Protein AF-A0A841Z9A3-F1 (afdb_monomer)

Secondary structure (DSSP, 8-state):
-HHHHHHHHHHHHHHHHHHHHHHHHHHHHHTGGGTT-GGGGTTTS-S----

pLDDT: mean 72.43, std 19.59, range [44.47, 96.12]

Mean predicted aligned error: 12.9 Å

Solvent-accessible surface area (backbone atoms only — not comparable to full-atom values): 3164 Å² total; per-residue (Å²): 119,67,70,63,55,51,52,53,50,54,52,46,50,53,54,51,48,52,51,51,52,48,52,52,50,48,54,45,52,70,53,44,103,41,57,86,46,98,46,66,77,54,70,73,68,68,85,73,73,94,125

Sequence (51 aa):
MVSLLVNIVIGGLIFGYTIYALVRHIQKSKQGKCGGCDLEKSCDSDKSAPF

Foldseek 3Di:
DVVVVVVVVVVCVVVVVVVVVVVVVVVLCVVDPPSPDPCPVPVVVPVDDDD

Radi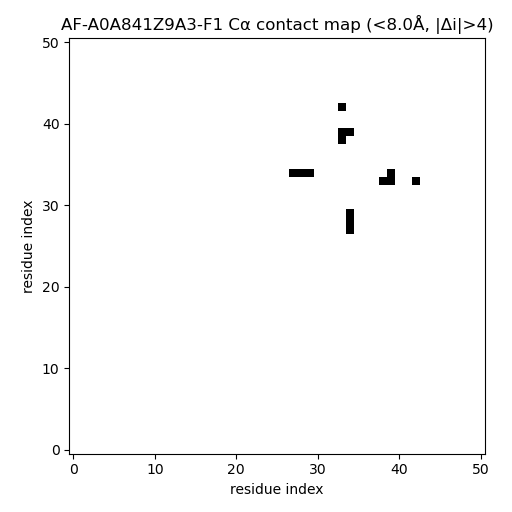us of gyration: 20.44 Å; Cα contacts (8 Å, |Δi|>4): 7; chains: 1; bounding box: 42×9×59 Å

Structure (mmCIF, N/CA/C/O backbone):
data_AF-A0A841Z9A3-F1
#
_entry.id   AF-A0A841Z9A3-F1
#
loop_
_atom_site.group_PDB
_atom_site.id
_atom_site.type_symbol
_atom_site.label_atom_id
_atom_site.label_alt_id
_atom_site.label_comp_id
_atom_site.label_asym_id
_atom_site.label_entity_id
_atom_site.label_seq_id
_atom_site.pdbx_PDB_ins_code
_atom_site.Cartn_x
_atom_site.Cartn_y
_atom_site.Cartn_z
_atom_site.occupancy
_atom_site.B_iso_or_equiv
_atom_site.auth_seq_id
_atom_site.auth_comp_id
_atom_site.auth_asym_id
_atom_site.auth_atom_id
_atom_site.pdbx_PDB_model_num
ATOM 1 N N . MET A 1 1 ? 13.849 -2.018 -20.286 1.00 72.31 1 MET A N 1
ATOM 2 C CA . MET A 1 1 ? 13.013 -0.906 -19.775 1.00 72.31 1 MET A CA 1
ATOM 3 C C . MET A 1 1 ? 11.797 -1.411 -18.996 1.00 72.31 1 MET A C 1
ATOM 5 O O . MET A 1 1 ? 11.629 -1.031 -17.848 1.00 72.31 1 MET A O 1
ATOM 9 N N . VAL A 1 2 ? 10.990 -2.314 -19.568 1.00 84.81 2 VAL A N 1
ATOM 10 C CA . VAL A 1 2 ? 9.725 -2.794 -18.969 1.00 84.81 2 VAL A CA 1
ATOM 11 C C . VAL A 1 2 ? 9.910 -3.515 -17.622 1.00 84.81 2 VAL A C 1
ATOM 13 O O . VAL A 1 2 ? 9.139 -3.284 -16.698 1.00 84.81 2 VAL A O 1
ATOM 16 N N . SER A 1 3 ? 10.967 -4.316 -17.453 1.00 87.44 3 SER A N 1
ATOM 17 C CA . SER A 1 3 ? 11.184 -5.115 -16.235 1.00 87.44 3 SER A CA 1
ATOM 18 C C . SER A 1 3 ? 11.357 -4.288 -14.953 1.00 87.44 3 SER A C 1
ATOM 20 O O . SER A 1 3 ? 11.009 -4.754 -13.872 1.00 87.44 3 SER A O 1
ATOM 22 N N . LEU A 1 4 ? 11.879 -3.060 -15.052 1.00 89.12 4 LEU A N 1
ATOM 23 C CA . LEU A 1 4 ? 12.083 -2.187 -13.891 1.00 89.12 4 LEU A CA 1
ATOM 24 C C . LEU A 1 4 ? 10.752 -1.589 -13.414 1.00 89.12 4 LEU A C 1
ATOM 26 O O . LEU A 1 4 ? 10.477 -1.564 -12.219 1.00 89.12 4 LEU A O 1
ATOM 30 N N . LEU A 1 5 ? 9.886 -1.214 -14.359 1.00 91.19 5 LEU A N 1
ATOM 31 C CA . LEU A 1 5 ? 8.525 -0.760 -14.071 1.00 91.19 5 LEU A CA 1
ATOM 32 C C . LEU A 1 5 ? 7.688 -1.880 -13.441 1.00 91.19 5 LEU A C 1
ATOM 34 O O . LEU A 1 5 ? 7.006 -1.645 -12.450 1.00 91.19 5 LEU A O 1
ATOM 38 N N . VAL A 1 6 ? 7.791 -3.110 -13.957 1.00 94.50 6 VAL A N 1
ATOM 39 C CA . VAL A 1 6 ? 7.054 -4.271 -13.428 1.00 94.50 6 VAL A CA 1
ATOM 40 C C . VAL A 1 6 ? 7.434 -4.569 -11.975 1.00 94.50 6 VAL A C 1
ATOM 42 O O . VAL A 1 6 ? 6.549 -4.752 -11.144 1.00 94.50 6 VAL A O 1
ATOM 45 N N . ASN A 1 7 ? 8.728 -4.554 -11.638 1.00 92.81 7 ASN A N 1
ATOM 46 C CA . ASN A 1 7 ? 9.177 -4.790 -10.262 1.00 92.81 7 ASN A CA 1
ATOM 47 C C . ASN A 1 7 ? 8.694 -3.704 -9.289 1.00 92.81 7 ASN A C 1
ATOM 49 O O . ASN A 1 7 ? 8.240 -4.026 -8.192 1.00 92.81 7 ASN A O 1
ATOM 53 N N . ILE A 1 8 ? 8.744 -2.429 -9.692 1.00 93.81 8 ILE A N 1
ATOM 54 C CA . ILE A 1 8 ? 8.264 -1.314 -8.859 1.00 93.81 8 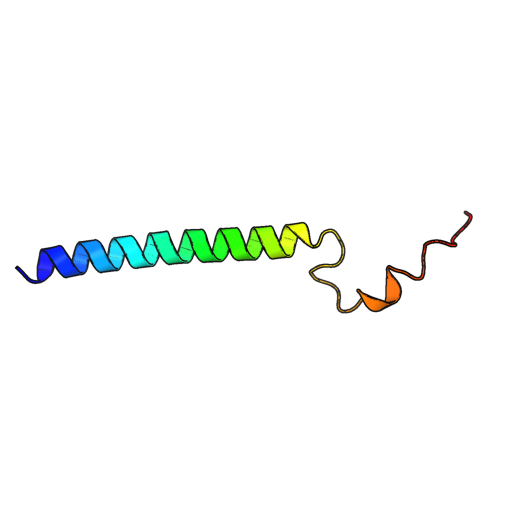ILE A CA 1
ATOM 55 C C . ILE A 1 8 ? 6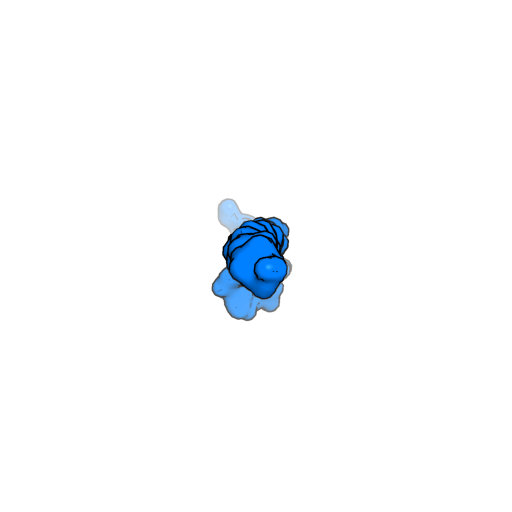.748 -1.407 -8.646 1.00 93.81 8 ILE A C 1
ATOM 57 O O . ILE A 1 8 ? 6.275 -1.229 -7.525 1.00 93.81 8 ILE A O 1
ATOM 61 N N . VAL A 1 9 ? 5.987 -1.734 -9.693 1.00 95.62 9 VAL A N 1
ATOM 62 C CA . VAL A 1 9 ? 4.528 -1.892 -9.608 1.00 95.62 9 VAL A CA 1
ATOM 63 C C . VAL A 1 9 ? 4.152 -3.062 -8.701 1.00 95.62 9 VAL A C 1
ATOM 65 O O . VAL A 1 9 ? 3.293 -2.903 -7.838 1.00 95.62 9 VAL A O 1
ATOM 68 N N . ILE A 1 10 ? 4.815 -4.213 -8.839 1.00 95.44 10 ILE A N 1
ATOM 69 C CA . ILE A 1 10 ? 4.567 -5.384 -7.985 1.00 95.44 10 ILE A CA 1
ATOM 70 C C . ILE A 1 10 ? 4.909 -5.072 -6.523 1.00 95.44 10 ILE A C 1
ATOM 72 O O . ILE A 1 10 ? 4.098 -5.341 -5.637 1.00 95.44 10 ILE A O 1
ATOM 76 N N . GLY A 1 11 ? 6.064 -4.453 -6.261 1.00 95.25 11 GLY A N 1
ATOM 77 C CA . GLY A 1 11 ? 6.457 -4.059 -4.907 1.00 95.25 11 GLY A CA 1
ATOM 78 C C . GLY A 1 11 ? 5.476 -3.066 -4.276 1.00 95.25 11 GLY A C 1
ATOM 79 O O . GLY A 1 11 ? 5.060 -3.247 -3.130 1.00 95.25 11 GLY A O 1
ATOM 80 N N . GLY A 1 12 ? 5.050 -2.059 -5.044 1.00 95.94 12 GLY A N 1
ATOM 81 C CA . GLY A 1 12 ? 4.074 -1.060 -4.613 1.00 95.94 12 GLY A CA 1
ATOM 82 C C . GLY A 1 12 ? 2.677 -1.634 -4.379 1.00 95.94 12 GLY A C 1
ATOM 83 O O . GLY A 1 12 ? 2.017 -1.238 -3.423 1.00 95.94 12 GLY A O 1
ATOM 84 N N . LEU A 1 13 ? 2.236 -2.600 -5.191 1.00 96.06 13 LEU A N 1
ATOM 85 C CA . LEU A 1 13 ? 0.952 -3.282 -5.004 1.00 96.06 13 LEU A CA 1
ATOM 86 C C . LEU A 1 13 ? 0.930 -4.108 -3.718 1.00 96.06 13 LEU A C 1
ATOM 88 O O . LEU A 1 13 ? -0.047 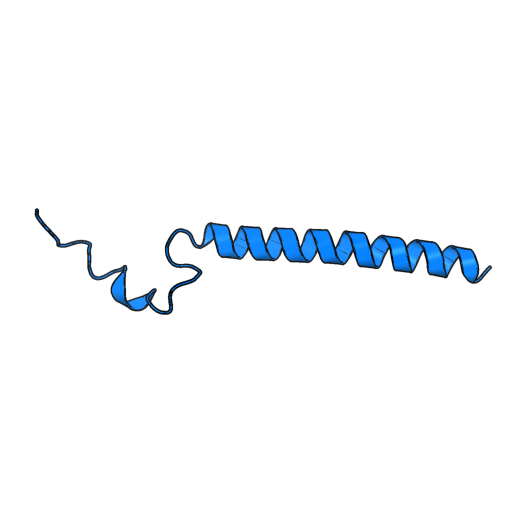-4.039 -2.977 1.00 96.06 13 LEU A O 1
ATOM 92 N N . ILE A 1 14 ? 2.004 -4.844 -3.423 1.00 95.88 14 ILE A N 1
ATOM 93 C CA . ILE A 1 14 ? 2.100 -5.640 -2.194 1.00 95.88 14 ILE A CA 1
ATOM 94 C C . ILE A 1 14 ? 2.090 -4.717 -0.972 1.00 95.88 14 ILE A C 1
ATOM 96 O O . ILE A 1 14 ? 1.246 -4.880 -0.094 1.00 95.88 14 ILE A O 1
ATOM 100 N N . PHE A 1 15 ? 2.983 -3.721 -0.925 1.00 95.44 15 PHE A N 1
ATOM 101 C CA . PHE A 1 15 ? 3.055 -2.783 0.202 1.00 95.44 15 PHE A CA 1
ATOM 102 C C . PHE A 1 15 ? 1.792 -1.926 0.340 1.00 95.44 15 PHE A C 1
ATOM 104 O O . PHE A 1 15 ? 1.290 -1.727 1.443 1.00 95.44 15 PHE A O 1
ATOM 111 N N . GLY A 1 16 ? 1.246 -1.436 -0.771 1.00 96.12 16 GLY A N 1
ATOM 112 C CA . GLY A 1 16 ? 0.017 -0.652 -0.774 1.00 96.12 16 GLY A CA 1
ATOM 113 C C . GLY A 1 16 ? -1.171 -1.459 -0.259 1.00 96.12 1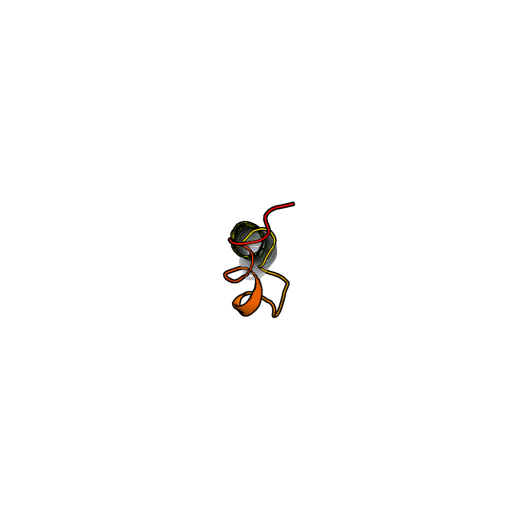6 GLY A C 1
ATOM 114 O O . GLY A 1 16 ? -1.931 -0.970 0.576 1.00 96.12 16 GLY A O 1
ATOM 115 N N . TYR A 1 17 ? -1.302 -2.715 -0.697 1.00 94.75 17 TYR A N 1
ATOM 116 C CA . TYR A 1 17 ? -2.385 -3.588 -0.258 1.00 94.75 17 TYR A CA 1
ATOM 117 C C . TYR A 1 17 ? -2.254 -3.983 1.213 1.00 94.75 17 TYR A C 1
ATOM 119 O O . TYR A 1 17 ? -3.248 -3.950 1.938 1.00 94.75 17 TYR A O 1
ATOM 127 N N . THR A 1 18 ? -1.048 -4.310 1.685 1.00 94.88 18 THR A N 1
ATOM 128 C CA . THR A 1 18 ? -0.840 -4.655 3.098 1.00 94.88 18 THR A CA 1
ATOM 129 C C . THR A 1 18 ? -1.116 -3.464 4.008 1.00 94.88 18 THR A C 1
ATOM 131 O O . THR A 1 18 ? -1.838 -3.631 4.988 1.00 94.88 18 THR A O 1
ATOM 134 N N . ILE A 1 19 ? -0.645 -2.257 3.667 1.00 95.38 19 ILE A N 1
ATOM 135 C CA . ILE A 1 19 ? -0.947 -1.031 4.425 1.00 95.38 19 ILE A CA 1
ATOM 136 C C . ILE A 1 19 ? -2.453 -0.750 4.412 1.00 95.38 19 ILE A C 1
ATOM 138 O O . ILE A 1 19 ? -3.034 -0.498 5.467 1.00 95.38 19 ILE A O 1
ATOM 142 N N . TYR A 1 20 ? -3.106 -0.835 3.251 1.00 93.44 20 TYR A N 1
ATOM 143 C CA . TYR A 1 20 ? -4.550 -0.630 3.136 1.00 93.44 20 TYR A CA 1
ATOM 144 C C . TYR A 1 20 ? -5.342 -1.630 3.990 1.00 93.44 20 TYR A C 1
ATOM 146 O O . TYR A 1 20 ? -6.243 -1.237 4.735 1.00 93.44 20 TYR A O 1
ATOM 154 N N . ALA A 1 21 ? -4.984 -2.913 3.931 1.00 91.44 21 ALA A N 1
ATOM 155 C CA . ALA A 1 21 ? -5.609 -3.960 4.727 1.00 91.44 21 ALA A CA 1
ATOM 156 C C . ALA A 1 21 ? -5.383 -3.739 6.229 1.00 91.44 21 ALA A C 1
ATOM 158 O O . ALA A 1 21 ? -6.324 -3.886 7.008 1.00 91.44 21 ALA A O 1
ATOM 159 N N . LEU A 1 22 ? -4.175 -3.329 6.633 1.00 89.56 22 LEU A N 1
ATOM 160 C CA . LEU A 1 22 ? -3.846 -3.037 8.027 1.00 89.56 22 LEU A CA 1
ATOM 161 C C . LEU A 1 22 ? -4.637 -1.829 8.540 1.00 89.56 22 LEU A C 1
ATOM 163 O O . LEU A 1 22 ? -5.248 -1.914 9.598 1.00 89.56 22 LEU A O 1
ATOM 167 N N . VAL A 1 23 ? -4.692 -0.730 7.781 1.00 87.81 23 VAL A N 1
ATOM 168 C CA . VAL A 1 23 ? -5.466 0.473 8.137 1.00 87.81 23 VAL A CA 1
ATOM 169 C C . VAL A 1 23 ? -6.953 0.153 8.210 1.00 87.81 23 VAL A C 1
ATOM 171 O O . VAL A 1 23 ? -7.610 0.556 9.166 1.00 87.81 23 VAL A O 1
ATOM 174 N N . ARG A 1 24 ? -7.485 -0.632 7.268 1.00 84.56 24 ARG A N 1
ATOM 175 C CA . ARG A 1 24 ? -8.881 -1.081 7.292 1.00 84.56 24 ARG A CA 1
ATOM 176 C C . ARG A 1 24 ? -9.171 -1.974 8.496 1.00 84.56 24 ARG A C 1
ATOM 178 O O . ARG A 1 24 ? -10.202 -1.799 9.144 1.00 84.56 24 ARG A O 1
ATOM 185 N N .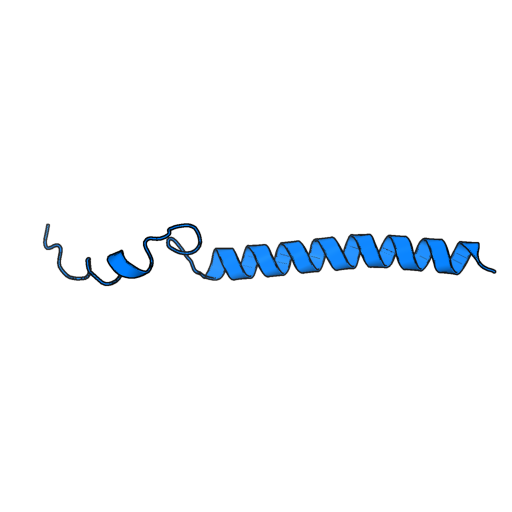 HIS A 1 25 ? -8.271 -2.898 8.826 1.00 78.88 25 HIS A N 1
ATOM 186 C CA . HIS A 1 25 ? -8.396 -3.738 10.016 1.00 78.88 25 HIS A CA 1
ATOM 187 C C . HIS A 1 25 ? -8.282 -2.934 11.304 1.00 78.88 25 HIS A C 1
ATOM 189 O O . HIS A 1 25 ? -9.048 -3.177 12.229 1.00 78.88 25 HIS A O 1
ATOM 195 N N . ILE A 1 26 ? -7.384 -1.953 11.362 1.00 78.31 26 ILE A N 1
ATOM 196 C CA . ILE A 1 26 ? -7.244 -1.053 12.503 1.00 78.31 26 ILE A CA 1
ATOM 197 C C . ILE A 1 26 ? -8.483 -0.168 12.624 1.00 78.31 26 ILE A C 1
ATOM 199 O O . ILE A 1 26 ? -8.970 0.014 13.728 1.00 78.31 26 ILE A O 1
ATOM 203 N N . GLN A 1 27 ? -9.040 0.349 11.532 1.00 69.88 27 GLN A N 1
ATOM 204 C CA . GLN A 1 27 ? -10.265 1.149 11.557 1.00 69.88 27 GLN A CA 1
ATOM 205 C C . GLN A 1 27 ? -11.463 0.313 12.022 1.00 69.88 27 GLN A C 1
ATOM 207 O O . GLN A 1 27 ? -12.231 0.763 12.869 1.00 69.88 27 GLN A O 1
ATOM 212 N N . LYS A 1 28 ? -11.564 -0.937 11.558 1.00 63.16 28 LYS A N 1
ATOM 213 C CA . LYS A 1 28 ? -12.568 -1.899 12.026 1.00 63.16 28 LYS A CA 1
ATOM 214 C C . LYS A 1 28 ? -12.328 -2.348 13.477 1.00 63.16 28 LYS A C 1
ATOM 216 O O . LYS A 1 28 ? -13.271 -2.626 14.200 1.00 63.16 28 LYS A O 1
ATOM 221 N N . SER A 1 29 ? -11.076 -2.360 13.932 1.00 59.94 29 SER A N 1
ATOM 222 C CA . SER A 1 29 ? -10.699 -2.638 15.325 1.00 59.94 29 SER A CA 1
ATOM 223 C C . SER A 1 29 ? -10.947 -1.430 16.246 1.00 59.94 29 SER A C 1
ATOM 225 O O . SER A 1 29 ? -11.353 -1.587 17.395 1.00 59.94 29 SER A O 1
ATOM 227 N N . LYS A 1 30 ? -10.806 -0.199 15.732 1.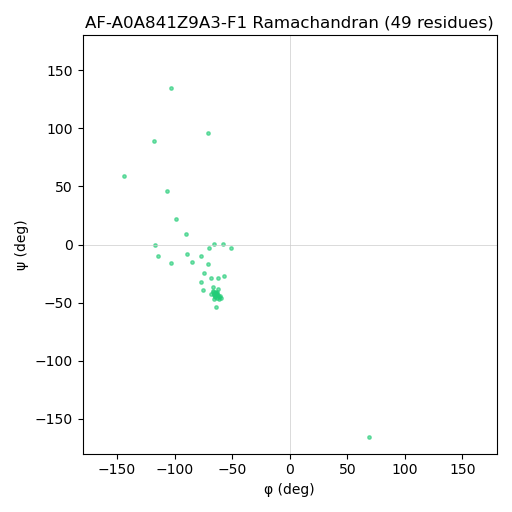00 55.75 30 LYS A N 1
ATOM 228 C CA . LYS A 1 30 ? -11.146 1.054 16.429 1.00 55.75 30 LYS A CA 1
ATOM 229 C C . LYS A 1 30 ? -12.656 1.262 16.582 1.00 55.75 30 LYS A C 1
ATOM 231 O O . LYS A 1 30 ? -13.047 2.015 17.465 1.00 55.75 30 LYS A O 1
ATOM 236 N N . GLN A 1 31 ? -13.494 0.546 15.824 1.00 55.03 31 GLN A N 1
ATOM 237 C CA . GLN A 1 31 ? -14.925 0.387 16.136 1.00 55.03 31 GLN A CA 1
ATOM 238 C C . GLN A 1 31 ? -15.166 -0.403 17.448 1.00 55.03 31 GLN A C 1
ATOM 240 O O . GLN A 1 31 ? -16.306 -0.584 17.871 1.00 55.03 31 GLN A O 1
ATOM 245 N N . GLY A 1 32 ? -14.105 -0.829 18.147 1.00 56.00 32 GLY A N 1
ATOM 246 C CA . GLY A 1 32 ? -14.168 -1.391 19.493 1.00 56.00 32 GLY A CA 1
ATOM 247 C C . GLY A 1 32 ? -14.855 -2.756 19.538 1.00 56.00 32 GLY A C 1
ATOM 248 O O . GLY A 1 32 ? -15.090 -3.390 18.511 1.00 56.00 32 GLY A O 1
ATOM 249 N N . LYS A 1 33 ? -15.215 -3.199 20.749 1.00 50.78 33 LYS A N 1
ATOM 250 C CA . LYS A 1 33 ? -15.917 -4.465 21.070 1.00 50.78 33 LYS A CA 1
ATOM 251 C C . LYS A 1 33 ? -17.213 -4.739 20.273 1.00 50.78 33 LYS A C 1
ATOM 253 O O . LYS A 1 33 ? -17.797 -5.797 20.466 1.00 50.78 33 LYS A O 1
ATOM 258 N N . CYS A 1 34 ? -17.663 -3.824 19.410 1.00 53.59 34 CYS A N 1
ATOM 259 C CA . CYS A 1 34 ? -18.879 -3.940 18.600 1.00 53.59 34 CYS A CA 1
ATOM 260 C C . CYS A 1 34 ? -18.648 -4.024 17.079 1.00 53.59 34 CYS A C 1
ATOM 262 O O . CYS A 1 34 ? -19.578 -4.388 16.374 1.00 53.59 34 CYS A O 1
ATOM 264 N N . GLY A 1 35 ? -17.441 -3.788 16.545 1.00 51.88 35 GLY A N 1
ATOM 265 C CA . GLY A 1 35 ? -17.197 -3.747 15.084 1.00 51.88 35 GLY A CA 1
ATOM 266 C C . GLY A 1 35 ? -17.290 -5.092 14.333 1.00 51.88 35 GLY A C 1
ATOM 267 O O . GLY A 1 35 ? -17.117 -5.147 13.111 1.00 51.88 35 GLY A O 1
ATOM 268 N N . GLY A 1 36 ? -17.516 -6.192 15.057 1.00 53.19 36 GLY A N 1
ATOM 269 C CA . GLY A 1 36 ? -17.771 -7.531 14.510 1.00 53.19 36 GLY A CA 1
ATOM 270 C C . GLY A 1 36 ? -19.151 -8.094 14.855 1.00 53.19 36 GLY A C 1
ATOM 271 O O . GLY A 1 36 ? -19.460 -9.207 14.440 1.00 53.19 36 GLY A O 1
ATOM 272 N N . CYS A 1 37 ? -19.965 -7.354 15.604 1.00 46.16 37 CYS A N 1
ATOM 273 C CA . CYS A 1 37 ? -21.296 -7.789 15.982 1.00 46.16 37 CYS A CA 1
ATOM 274 C C . CYS A 1 37 ? -22.329 -7.054 15.123 1.00 46.16 37 CYS A C 1
ATOM 276 O O . CYS A 1 37 ? -22.327 -5.830 15.071 1.00 46.16 37 CYS A O 1
ATOM 278 N N . ASP A 1 38 ? -23.314 -7.783 14.597 1.00 55.72 38 ASP A N 1
ATOM 279 C CA . ASP A 1 38 ? -24.616 -7.254 14.124 1.00 55.72 38 ASP A CA 1
ATOM 280 C C . ASP A 1 38 ? -25.396 -6.501 15.243 1.00 55.72 38 ASP A C 1
ATOM 282 O O . ASP A 1 38 ? -26.506 -6.007 15.076 1.00 55.72 38 ASP A O 1
ATOM 286 N N . LEU A 1 39 ? -24.788 -6.427 16.429 1.00 51.62 39 LEU A N 1
ATOM 287 C CA . LEU A 1 39 ? -25.307 -6.002 17.715 1.00 51.62 39 LEU A CA 1
ATOM 288 C C . LEU A 1 39 ? -24.948 -4.542 18.051 1.00 51.62 39 LEU A C 1
ATOM 290 O O . LEU A 1 39 ? -24.965 -4.150 19.215 1.00 51.62 39 LEU A O 1
ATOM 294 N N . G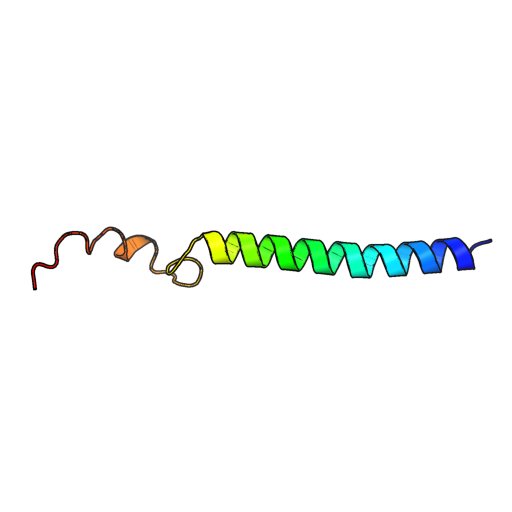LU A 1 40 ? -24.632 -3.708 17.057 1.00 51.56 40 GLU A N 1
ATOM 295 C CA . GLU A 1 40 ? -24.526 -2.248 17.245 1.00 51.56 40 GLU A CA 1
ATOM 296 C C . GLU A 1 40 ? -25.847 -1.668 17.796 1.00 51.56 40 GLU A C 1
ATOM 298 O O . GLU A 1 40 ? -25.856 -0.700 18.550 1.00 51.56 40 GLU A O 1
ATOM 303 N N . LYS A 1 41 ? -26.971 -2.334 17.496 1.00 53.16 41 LYS A N 1
ATOM 304 C CA . LYS A 1 41 ? -28.313 -2.007 17.996 1.00 53.16 41 LYS A CA 1
ATOM 305 C C . LYS A 1 41 ? -28.554 -2.384 19.462 1.00 53.16 41 LYS A C 1
ATOM 307 O O . LYS A 1 41 ? -29.428 -1.777 20.068 1.00 53.16 41 LYS A O 1
ATOM 312 N N . SER A 1 42 ? -27.838 -3.360 20.029 1.00 52.59 42 SER A N 1
ATOM 313 C CA . SER A 1 42 ? -28.087 -3.803 21.417 1.00 52.59 42 SER A CA 1
ATOM 314 C C . SER A 1 42 ? -27.060 -3.276 22.414 1.00 52.59 42 SER A C 1
ATOM 316 O O . SER A 1 42 ? -27.338 -3.265 23.606 1.00 52.5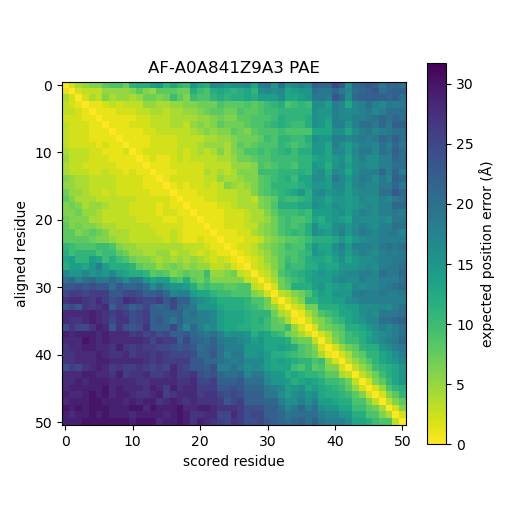9 42 SER A O 1
ATOM 318 N N . CYS A 1 43 ? -25.905 -2.775 21.963 1.00 51.78 43 CYS A N 1
ATOM 319 C CA . CYS A 1 43 ? -24.892 -2.247 22.880 1.00 51.78 43 CYS A CA 1
ATOM 320 C C . CYS A 1 43 ? -25.219 -0.846 23.442 1.00 51.78 43 CYS A C 1
ATOM 322 O O . CYS A 1 43 ? -24.558 -0.399 24.379 1.00 51.78 43 CYS A O 1
ATOM 324 N N . ASP A 1 44 ? -26.246 -0.169 22.914 1.00 52.88 44 ASP A N 1
ATOM 325 C CA . ASP A 1 44 ? -26.808 1.047 23.521 1.00 52.88 44 ASP A CA 1
ATOM 326 C C . ASP A 1 44 ? -27.856 0.734 24.613 1.00 52.88 44 ASP A C 1
ATOM 328 O O . ASP A 1 44 ? -28.164 1.589 25.438 1.00 52.88 44 ASP A O 1
ATOM 332 N N . SER A 1 45 ? -28.365 -0.506 24.682 1.00 49.59 45 SER A N 1
ATOM 333 C CA . SER A 1 45 ? -29.417 -0.899 25.638 1.00 49.59 45 SER A CA 1
ATOM 334 C C . SER A 1 45 ? -28.908 -1.409 26.992 1.00 49.59 45 SER A C 1
ATOM 336 O O . SER A 1 45 ? -29.695 -1.508 27.925 1.00 49.59 45 SER A O 1
ATOM 338 N N . ASP A 1 46 ? -27.602 -1.628 27.158 1.00 51.00 46 ASP A N 1
ATOM 339 C CA . ASP A 1 46 ? -26.990 -2.008 28.442 1.00 51.00 46 ASP A CA 1
ATOM 340 C C . ASP A 1 46 ? -26.204 -0.841 29.068 1.00 51.00 46 ASP A C 1
ATOM 342 O O . ASP A 1 46 ? -25.079 -0.969 29.546 1.00 51.00 46 ASP A O 1
ATOM 346 N N . LYS A 1 47 ? -26.815 0.349 29.078 1.00 52.28 47 LYS A N 1
ATOM 347 C CA . LYS A 1 47 ? -26.500 1.412 30.055 1.00 52.28 47 LYS A CA 1
ATOM 348 C C . LYS A 1 47 ? -27.376 1.310 31.313 1.00 52.28 47 LYS A C 1
ATOM 350 O O . LYS A 1 47 ? -27.343 2.203 32.154 1.00 52.28 47 LYS A O 1
ATOM 355 N N . SER A 1 48 ? -28.143 0.229 31.461 1.00 51.06 48 SER A N 1
ATOM 356 C CA . SER A 1 48 ? -29.052 0.005 32.587 1.00 51.06 48 SER A CA 1
ATOM 357 C C . SER A 1 48 ? -29.101 -1.468 33.005 1.00 51.06 48 SER A C 1
ATOM 359 O O . SER A 1 48 ? -30.162 -2.080 33.003 1.00 51.06 48 SER A O 1
ATOM 361 N N . ALA A 1 49 ? -27.961 -2.039 33.386 1.00 46.19 49 ALA A N 1
ATOM 362 C CA . ALA A 1 49 ? -27.925 -3.258 34.191 1.00 46.19 49 ALA A CA 1
ATOM 363 C C . ALA A 1 49 ? -27.236 -2.944 35.532 1.00 46.19 49 ALA A C 1
ATOM 365 O O . ALA A 1 49 ? -26.011 -3.005 35.622 1.00 46.19 49 ALA A O 1
ATOM 366 N N . PRO A 1 50 ? -27.993 -2.521 36.562 1.00 54.09 50 PRO A N 1
ATOM 367 C CA . PRO A 1 50 ? -27.537 -2.556 37.945 1.00 54.09 50 PRO A CA 1
ATOM 368 C C . PRO A 1 50 ? -27.490 -4.011 38.437 1.00 54.09 50 PRO A C 1
ATOM 370 O O . PRO A 1 50 ? -28.505 -4.547 38.881 1.00 54.09 50 PRO A O 1
ATOM 373 N N . PHE A 1 51 ? -26.306 -4.622 38.369 1.00 44.47 51 PHE A N 1
ATOM 374 C CA . PHE A 1 51 ? -25.910 -5.738 39.231 1.00 44.47 51 PHE A CA 1
ATOM 375 C C . PHE A 1 51 ? -24.512 -5.455 39.780 1.00 44.47 51 PHE A C 1
ATOM 377 O O . PHE A 1 51 ? -23.606 -5.194 38.955 1.00 44.47 51 PHE A O 1
#

Organism: NCBI:txid1006155